Protein AF-A0A8S1D8R6-F1 (afdb_monomer)

Radius of gyration: 40.86 Å; Cα contacts (8 Å, |Δi|>4): 143; chains: 1; bounding box: 50×100×127 Å

Secondary structure (DSSP, 8-state):
------------------------------EEEEEE-TTS-EEEEEEETTEEEEEEE-TTS-EEEEEEEE-TTS-EEEEEEEEETTTEEEEEETT---PPP-----S-S-------PPPPHHHHHHHHHHHHHHHHHHHHHHT-

Foldseek 3Di:
DDDDDDDDDDDDDDPPPPPPPPPDPPPFDKDWDKDADPLGWIWIWIDTDFKIKIWTADSQRKIWIKMWGQDPVRDIKIKTWIAHPPPGIDMDIPDDPDDPDPPPPPPDPDDPDPPPDDDDPVVVVVVVVVVVVVVVVVVVVVVD

Nearest PDB structures (foldseek):
  8xkw-assembly1_F  TM=7.098E-01  e=5.423E+00  Saccharomyces cerevisiae
  7snt-assembly2_B  TM=3.630E-01  e=2.040E+00  Oplophorus gracilirostris
  3hg0-assembly1_A  TM=2.202E-01  e=5.725E+00  Lactococcus phage TP901-1
  2f0c-assembly1_C  TM=2.202E-01  e=7.512E+00  Lactococcus phage TP901-1

Sequence (144 aa):
MHRLLVVLSVAVAAAQAQYLLSAGIPAVSSSQYHAQDELGQFSYGYSGGPSAKHEVKTFDGVTRGGYSYVDANGLVQSVSYVADPINGFRVAATNLPVGPAPVAAPLLAAVPQHVYQADAPDVAIAKAAHFAAHAQAKARLLAA

Solvent-accessible surface area (backbone atoms only — not comparable to full-atom values): 9194 Å² total; per-residue (Å²): 136,82,92,79,90,79,90,82,88,79,89,81,77,87,78,78,75,77,79,76,76,74,75,79,69,80,78,83,70,63,52,72,53,76,50,72,53,98,87,70,30,35,42,38,34,38,41,40,86,66,36,36,38,39,38,38,32,45,88,86,62,33,36,40,35,36,40,37,35,54,47,98,86,69,46,77,44,44,37,40,38,41,36,34,89,87,80,42,76,47,76,52,51,78,80,60,86,79,67,80,73,82,70,78,70,69,81,71,75,74,74,80,70,85,74,79,73,74,72,55,72,70,55,50,53,52,50,52,52,51,53,52,51,52,50,52,52,53,51,52,63,74,74,108

Organism: NCBI:txid197152

Structure (mmCIF, N/CA/C/O backbone):
data_AF-A0A8S1D8R6-F1
#
_entry.id   AF-A0A8S1D8R6-F1
#
loop_
_atom_site.group_PDB
_atom_site.id
_atom_site.type_symbol
_atom_site.label_atom_id
_atom_site.label_alt_id
_atom_site.label_comp_id
_atom_site.label_asym_id
_atom_site.label_entity_id
_atom_site.label_seq_id
_atom_site.pdbx_PDB_ins_code
_atom_site.Cartn_x
_atom_site.Cartn_y
_atom_site.Cartn_z
_atom_site.occupancy
_atom_site.B_iso_or_equiv
_atom_site.auth_seq_id
_atom_site.auth_comp_id
_atom_site.auth_asym_id
_atom_site.auth_atom_id
_atom_site.pdbx_PDB_model_num
ATOM 1 N N . MET A 1 1 ? -7.781 58.910 67.999 1.00 45.47 1 MET A N 1
ATOM 2 C CA . MET A 1 1 ? -8.894 59.811 67.638 1.00 45.47 1 MET A CA 1
ATOM 3 C C . MET A 1 1 ? -9.707 59.127 66.532 1.00 45.47 1 MET A C 1
ATOM 5 O O . MET A 1 1 ? -9.184 59.036 65.436 1.00 45.47 1 MET A O 1
ATOM 9 N N . HIS A 1 2 ? -10.902 58.606 66.883 1.00 44.22 2 HIS A N 1
ATOM 10 C CA . HIS A 1 2 ? -12.063 58.187 66.040 1.00 44.22 2 HIS A CA 1
ATOM 11 C C . HIS A 1 2 ? -11.821 57.085 64.970 1.00 44.22 2 HIS A C 1
ATOM 13 O O . HIS A 1 2 ? -11.162 57.350 63.980 1.00 44.22 2 HIS A O 1
ATOM 19 N N . ARG A 1 3 ? -12.207 55.794 65.076 1.00 45.12 3 ARG A N 1
ATOM 20 C CA . ARG A 1 3 ? -13.518 55.116 65.304 1.00 45.12 3 ARG A CA 1
ATOM 21 C C . ARG A 1 3 ? -14.700 55.640 64.457 1.00 45.12 3 ARG A C 1
ATOM 23 O O . ARG A 1 3 ? -15.257 56.656 64.846 1.00 45.12 3 ARG A O 1
ATOM 30 N N . LEU A 1 4 ? -15.128 54.887 63.423 1.00 36.28 4 LEU A N 1
ATOM 31 C CA . LEU A 1 4 ? -16.534 54.642 62.980 1.00 36.28 4 LEU A CA 1
ATOM 32 C C . LEU A 1 4 ? -16.539 53.623 61.797 1.00 36.28 4 LEU A C 1
ATOM 34 O O . LEU A 1 4 ? -15.795 53.839 60.851 1.00 36.28 4 LEU A O 1
ATOM 38 N N . LEU A 1 5 ? -17.136 52.418 61.939 1.00 39.47 5 LEU A N 1
ATOM 39 C CA . LEU A 1 5 ? -18.426 51.940 61.347 1.00 39.47 5 LEU A CA 1
ATOM 40 C C . LEU A 1 5 ? -18.402 51.812 59.803 1.00 39.47 5 LEU A C 1
ATOM 42 O O . LEU A 1 5 ? -17.891 52.686 59.130 1.00 39.47 5 LEU A O 1
ATOM 46 N N . VAL A 1 6 ? -18.923 50.778 59.136 1.00 41.38 6 VAL A N 1
ATOM 47 C CA . VAL A 1 6 ? -20.221 50.097 59.268 1.00 41.38 6 VAL A CA 1
ATOM 48 C C . VAL A 1 6 ? -20.109 48.711 58.605 1.00 41.38 6 VAL A C 1
ATOM 50 O O . VAL A 1 6 ? -19.541 48.582 57.524 1.00 41.38 6 VAL A O 1
ATOM 53 N N . VAL A 1 7 ? -20.692 47.687 59.229 1.00 42.25 7 VAL A N 1
ATOM 54 C CA . VAL A 1 7 ? -20.963 46.372 58.626 1.00 42.25 7 VAL A CA 1
ATOM 55 C C . VAL A 1 7 ? -22.140 46.510 57.653 1.00 42.25 7 VAL A C 1
ATOM 57 O O . VAL A 1 7 ? -23.231 46.867 58.088 1.00 42.25 7 VAL A O 1
ATOM 60 N N . LEU A 1 8 ? -21.949 46.199 56.367 1.00 37.19 8 LEU A N 1
ATOM 61 C CA . LEU A 1 8 ? -23.044 45.983 55.416 1.00 37.19 8 LEU A CA 1
ATOM 62 C C . LEU A 1 8 ? -22.954 44.558 54.868 1.00 37.19 8 LEU A C 1
ATOM 64 O O . LEU A 1 8 ? -22.232 44.256 53.923 1.00 37.19 8 LEU A O 1
ATOM 68 N N . SER A 1 9 ? -23.686 43.671 55.522 1.00 49.12 9 SER A N 1
ATOM 69 C CA . SER A 1 9 ? -24.002 42.324 55.073 1.00 49.12 9 SER A CA 1
ATOM 70 C C . SER A 1 9 ? -25.149 42.368 54.064 1.00 49.12 9 SER A C 1
ATOM 72 O O . SER A 1 9 ? -26.248 42.741 54.461 1.00 49.12 9 SER A O 1
ATOM 74 N N . VAL A 1 10 ? -24.943 41.921 52.819 1.00 43.75 10 VAL A N 1
ATOM 75 C CA . VAL A 1 10 ? -26.019 41.367 51.975 1.00 43.75 10 VAL A CA 1
ATOM 76 C C . VAL A 1 10 ? -25.466 40.219 51.131 1.00 43.75 10 VAL A C 1
ATOM 78 O O . VAL A 1 10 ? -24.489 40.354 50.401 1.00 43.75 10 VAL A O 1
ATOM 81 N N . ALA A 1 11 ? -26.117 39.075 51.304 1.00 44.88 11 ALA A N 1
ATOM 82 C CA . ALA A 1 11 ? -25.913 37.801 50.645 1.00 44.88 11 ALA A CA 1
ATOM 83 C C . ALA A 1 11 ? -26.018 37.869 49.117 1.00 44.88 11 ALA A C 1
ATOM 85 O O . ALA A 1 11 ? -26.967 38.459 48.613 1.00 44.88 11 ALA A O 1
ATOM 86 N N . VAL A 1 12 ? -25.169 37.118 48.405 1.00 42.34 12 VAL A N 1
ATOM 87 C CA . VAL A 1 12 ? -25.569 36.476 47.144 1.00 42.34 12 VAL A CA 1
ATOM 88 C C . VAL A 1 12 ? -24.928 35.090 47.047 1.00 42.34 12 VAL A C 1
ATOM 90 O O . VAL A 1 12 ? -23.721 34.945 46.902 1.00 42.34 12 VAL A O 1
ATOM 93 N N . ALA A 1 13 ? -25.808 34.100 47.188 1.00 39.75 13 ALA A N 1
ATOM 94 C CA . ALA A 1 13 ? -25.838 32.790 46.549 1.00 39.75 13 ALA A CA 1
ATOM 95 C C . ALA A 1 13 ? -24.515 32.040 46.313 1.00 39.75 13 ALA A C 1
ATOM 97 O O . ALA A 1 13 ? -23.723 32.346 45.425 1.00 39.75 13 ALA A O 1
ATOM 98 N N . ALA A 1 14 ? -24.396 30.925 47.034 1.00 40.34 14 ALA A N 1
ATOM 99 C CA . ALA A 1 14 ? -23.575 29.786 46.669 1.00 40.34 14 ALA A CA 1
ATOM 100 C C . ALA A 1 14 ? -23.857 29.362 45.215 1.00 40.34 14 ALA A C 1
ATOM 102 O O . ALA A 1 14 ? -24.864 28.717 44.923 1.00 40.34 14 ALA A O 1
ATOM 103 N N . ALA A 1 15 ? -22.950 29.710 44.304 1.00 47.66 15 ALA A N 1
ATOM 104 C CA . ALA A 1 15 ? -22.875 29.085 42.997 1.00 47.66 15 ALA A CA 1
ATOM 105 C C . ALA A 1 15 ? -22.340 27.663 43.204 1.00 47.66 15 ALA A C 1
ATOM 107 O O . ALA A 1 15 ? -21.133 27.425 43.219 1.00 47.66 15 ALA A O 1
ATOM 108 N N . GLN A 1 16 ? -23.247 26.712 43.424 1.00 50.94 16 GLN A N 1
ATOM 109 C CA . GLN A 1 16 ? -22.926 25.304 43.247 1.00 50.94 16 GLN A CA 1
ATOM 110 C C . GLN A 1 16 ? -22.625 25.107 41.762 1.00 50.94 16 GLN A C 1
ATOM 112 O O . GLN A 1 16 ? -23.528 24.963 40.940 1.00 50.94 16 GLN A O 1
ATOM 117 N N . ALA A 1 17 ? -21.341 25.183 41.417 1.00 52.81 17 ALA A N 1
ATOM 118 C CA . ALA A 1 17 ? -20.851 24.816 40.105 1.00 52.81 17 ALA A CA 1
ATOM 119 C C . ALA A 1 17 ? -21.237 23.354 39.868 1.00 52.81 17 ALA A C 1
ATOM 121 O O . ALA A 1 17 ? -20.754 22.443 40.543 1.00 52.81 17 ALA A O 1
ATOM 122 N N . GLN A 1 18 ? -22.167 23.140 38.944 1.00 52.62 18 GLN A N 1
ATOM 123 C CA . GLN A 1 18 ? -22.502 21.812 38.471 1.00 52.62 18 GLN A CA 1
ATOM 124 C C . GLN A 1 18 ? -21.258 21.262 37.773 1.00 52.62 18 GLN A C 1
ATOM 126 O O . GLN A 1 18 ? -20.869 21.740 36.708 1.00 52.62 18 GLN A O 1
ATOM 131 N N . TYR A 1 19 ? -20.619 20.267 38.384 1.00 41.47 19 TYR A N 1
ATOM 132 C CA . TYR A 1 19 ? -19.657 19.430 37.688 1.00 41.47 19 TYR A CA 1
ATOM 133 C C . TYR A 1 19 ? -20.430 18.642 36.634 1.00 41.47 19 TYR A C 1
ATOM 135 O O . TYR A 1 19 ? -21.016 17.599 36.922 1.00 41.47 19 TYR A O 1
ATOM 143 N N . LEU A 1 20 ? -20.454 19.149 35.404 1.00 45.81 20 LEU A N 1
ATOM 144 C CA . LEU A 1 20 ? -20.722 18.295 34.262 1.00 45.81 20 LEU A CA 1
ATOM 145 C C . LEU A 1 20 ? -19.521 17.359 34.151 1.00 45.81 20 LEU A C 1
ATOM 147 O O . LEU A 1 20 ? -18.451 17.741 33.678 1.00 45.81 20 LEU A O 1
ATOM 151 N N . LEU A 1 21 ? -19.690 16.131 34.639 1.00 49.28 21 LEU A N 1
ATOM 152 C CA . LEU A 1 21 ? -18.856 15.016 34.227 1.00 49.28 21 LEU A CA 1
ATOM 153 C C . LEU A 1 21 ? -19.065 14.880 32.720 1.00 49.28 21 LEU A C 1
ATOM 155 O O . LEU A 1 21 ? -20.043 14.291 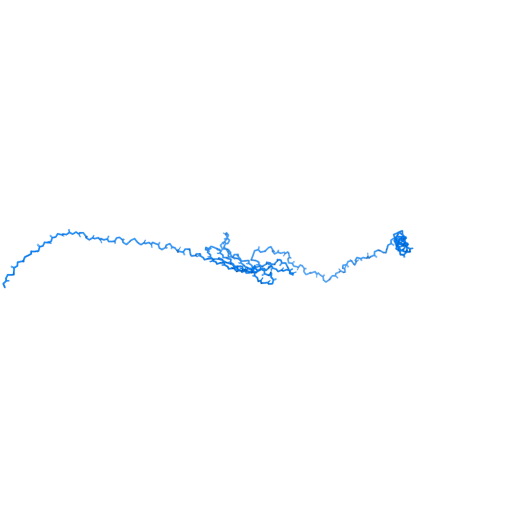32.266 1.00 49.28 21 LEU A O 1
ATOM 159 N N . SER A 1 22 ? -18.166 15.483 31.943 1.00 51.38 22 SER A N 1
ATOM 160 C CA . SER A 1 22 ? -17.989 15.105 30.551 1.00 51.38 22 SER A CA 1
ATOM 161 C C . SER A 1 22 ? -17.566 13.643 30.584 1.00 51.38 22 SER A C 1
ATOM 163 O O . SER A 1 22 ? -16.419 13.327 30.908 1.00 51.38 22 SER A O 1
ATOM 165 N N . ALA A 1 23 ? -18.528 12.740 30.384 1.00 57.75 23 ALA A N 1
ATOM 166 C CA . ALA A 1 23 ? -18.248 11.334 30.171 1.00 57.75 23 ALA A CA 1
ATOM 167 C C . ALA A 1 23 ? -17.252 11.282 29.014 1.00 57.75 23 ALA A C 1
ATOM 169 O O . ALA A 1 23 ? -17.568 11.736 27.915 1.00 57.75 23 ALA A O 1
ATOM 170 N N . GLY A 1 24 ? -16.028 10.839 29.308 1.00 54.75 24 GLY A N 1
ATOM 171 C CA . GLY A 1 24 ? -14.932 10.815 28.355 1.00 54.75 24 GLY A CA 1
ATOM 172 C C . GLY A 1 24 ? -15.357 10.053 27.111 1.00 54.75 24 GLY A C 1
ATOM 173 O O . GLY A 1 24 ? -15.369 8.825 27.103 1.00 54.75 24 GLY A O 1
ATOM 174 N N . ILE A 1 25 ? -15.722 10.790 26.065 1.00 58.88 25 ILE A N 1
ATOM 175 C CA . ILE A 1 25 ? -15.821 10.233 24.726 1.00 58.88 25 ILE A CA 1
ATOM 176 C C . ILE A 1 25 ? -14.397 9.761 24.424 1.00 58.88 25 ILE A C 1
ATOM 178 O O . ILE A 1 25 ? -13.479 10.582 24.537 1.00 58.88 25 ILE A O 1
ATOM 182 N N . PRO A 1 26 ? -14.160 8.472 24.119 1.00 59.00 26 PRO A N 1
ATOM 183 C CA . PRO A 1 26 ? -12.832 8.045 23.717 1.00 59.00 26 PRO A CA 1
ATOM 184 C C . PRO A 1 26 ? -12.447 8.901 22.515 1.00 59.00 26 PRO A C 1
ATOM 186 O O . PRO A 1 26 ? -13.118 8.869 21.482 1.00 59.00 26 PRO A O 1
ATOM 189 N N . ALA A 1 27 ? -11.420 9.733 22.679 1.00 65.50 27 ALA A N 1
ATOM 190 C CA . ALA A 1 27 ? -10.919 10.544 21.589 1.00 65.50 27 ALA A CA 1
ATOM 191 C C . ALA A 1 27 ? -10.409 9.575 20.520 1.00 65.50 27 ALA A C 1
ATOM 193 O O . ALA A 1 27 ? -9.385 8.914 20.702 1.00 65.50 27 ALA A O 1
ATOM 194 N N . VAL A 1 28 ? -11.166 9.435 19.432 1.00 70.56 28 VAL A N 1
ATOM 195 C CA . VAL A 1 28 ? -10.720 8.695 18.256 1.00 70.56 28 VAL A CA 1
ATOM 196 C C . VAL A 1 28 ? -9.622 9.540 17.624 1.00 70.56 28 VAL A C 1
ATOM 198 O O . VAL A 1 28 ? -9.888 10.464 16.862 1.00 70.56 28 VAL A O 1
ATOM 201 N N . SER A 1 29 ? -8.380 9.264 18.011 1.00 83.75 29 SER A N 1
ATOM 202 C CA . SER A 1 29 ? -7.212 9.913 17.431 1.00 83.75 29 SER A CA 1
ATOM 203 C C . SER A 1 29 ? -6.887 9.257 16.097 1.00 83.75 29 SER A C 1
ATOM 205 O O . SER A 1 29 ? -6.612 8.060 16.030 1.00 83.75 29 SER A O 1
ATOM 207 N N . SER A 1 30 ? -6.906 10.059 15.039 1.00 92.31 30 SER A N 1
ATOM 208 C CA . SER A 1 30 ? -6.375 9.698 13.729 1.00 92.31 30 SER A CA 1
ATOM 209 C C . SER A 1 30 ? -5.159 10.557 13.405 1.00 92.31 30 SER A C 1
ATOM 211 O O . SER A 1 30 ? -5.138 11.747 13.720 1.00 92.31 30 SER A O 1
ATOM 213 N N . SER A 1 31 ? -4.171 9.983 12.733 1.00 95.12 31 SER A N 1
ATOM 214 C CA . SER A 1 31 ? -2.999 10.683 12.218 1.00 95.12 31 SER A CA 1
ATOM 215 C C . SER A 1 31 ? -2.787 10.358 10.745 1.00 95.12 31 SER A C 1
ATOM 217 O O . SER A 1 31 ? -3.142 9.282 10.266 1.00 95.12 31 SER A O 1
ATOM 219 N N . GLN A 1 32 ? -2.199 11.303 10.020 1.00 97.12 32 GLN A N 1
ATOM 220 C CA . GLN A 1 32 ? -1.769 11.115 8.642 1.00 97.12 32 GLN A CA 1
ATOM 221 C C . GLN A 1 32 ? -0.467 11.869 8.398 1.00 97.12 32 GLN A C 1
ATOM 223 O O . GLN A 1 32 ? -0.198 12.881 9.046 1.00 97.12 32 GLN A O 1
ATOM 228 N N . TYR A 1 33 ? 0.325 11.389 7.449 1.00 98.12 33 TYR A N 1
ATOM 229 C CA . TYR A 1 33 ? 1.534 12.051 6.984 1.00 98.12 33 TYR A CA 1
ATOM 230 C C . TYR A 1 33 ? 1.700 11.857 5.480 1.00 98.12 33 TYR A C 1
ATOM 232 O O . TYR A 1 33 ? 1.269 10.854 4.910 1.00 98.12 33 TYR A O 1
ATOM 240 N N . HIS A 1 34 ? 2.341 12.830 4.844 1.00 98.00 34 HIS A N 1
ATOM 241 C CA . HIS A 1 34 ? 2.725 12.777 3.443 1.00 98.00 34 HIS A CA 1
ATOM 242 C C . HIS A 1 34 ? 3.998 13.598 3.243 1.00 98.00 34 HIS A C 1
ATOM 244 O O . HIS A 1 34 ? 4.089 14.720 3.739 1.00 98.00 34 HIS A O 1
ATOM 250 N N . ALA A 1 35 ? 4.957 13.043 2.516 1.00 97.69 35 ALA A N 1
ATOM 251 C CA . ALA A 1 35 ? 6.170 13.714 2.078 1.00 97.69 35 ALA A CA 1
ATOM 252 C C . ALA A 1 35 ? 6.514 13.237 0.666 1.00 97.69 35 ALA A C 1
ATOM 254 O O . ALA A 1 35 ? 6.408 12.044 0.383 1.00 97.69 35 ALA A O 1
ATOM 255 N N . GLN A 1 36 ? 6.928 14.155 -0.202 1.00 97.75 36 GLN A N 1
ATOM 256 C CA . GLN A 1 36 ? 7.306 13.877 -1.584 1.00 97.75 36 GLN A CA 1
ATOM 257 C C . GLN A 1 36 ? 8.455 14.803 -1.994 1.00 97.75 36 GLN A C 1
ATOM 259 O O . GLN A 1 36 ? 8.488 15.952 -1.554 1.00 97.75 36 GLN A O 1
ATOM 264 N N . ASP A 1 37 ? 9.367 14.305 -2.829 1.00 96.88 37 ASP A N 1
ATOM 265 C CA . ASP A 1 37 ? 10.420 15.104 -3.463 1.00 96.88 37 ASP A CA 1
ATOM 266 C C . ASP A 1 37 ? 10.147 15.379 -4.954 1.00 96.88 37 ASP A C 1
ATOM 268 O O . ASP A 1 37 ? 9.240 14.813 -5.575 1.00 96.88 37 ASP A O 1
ATOM 272 N N . GLU A 1 38 ? 10.948 16.264 -5.550 1.00 96.88 38 GLU A N 1
ATOM 273 C CA . GLU A 1 38 ? 10.849 16.668 -6.957 1.00 96.88 38 GLU A CA 1
ATOM 274 C C . GLU A 1 38 ? 11.161 15.526 -7.936 1.00 96.88 38 GLU A C 1
ATOM 276 O O . GLU A 1 38 ? 10.763 15.573 -9.100 1.00 96.88 38 GLU A O 1
ATOM 281 N N . LEU A 1 39 ? 11.862 14.491 -7.469 1.00 94.69 39 LEU A N 1
ATOM 282 C CA . LEU A 1 39 ? 12.234 13.310 -8.245 1.00 94.69 39 LEU A CA 1
ATOM 283 C C . LEU A 1 39 ? 11.152 12.213 -8.192 1.00 94.69 39 LEU A C 1
ATOM 285 O O . LEU A 1 39 ? 11.299 11.158 -8.814 1.00 94.69 39 LEU A O 1
ATOM 289 N N . GLY A 1 40 ? 10.050 12.447 -7.474 1.00 93.44 40 GLY A N 1
ATOM 290 C CA . GLY A 1 40 ? 8.892 11.562 -7.415 1.00 93.44 40 GLY A CA 1
ATOM 291 C C . GLY A 1 40 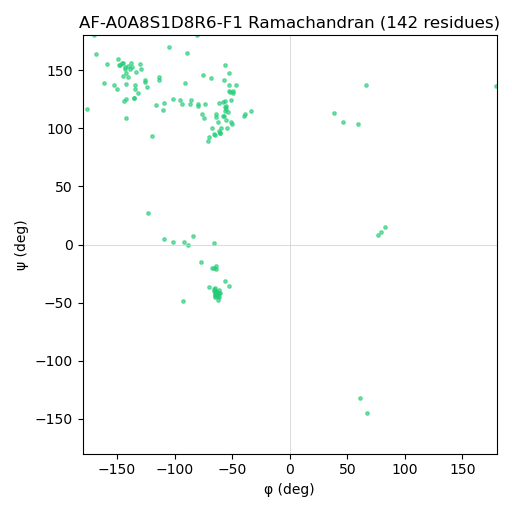? 9.014 10.395 -6.433 1.00 93.44 40 GLY A C 1
ATOM 292 O O . GLY A 1 40 ? 8.212 9.458 -6.533 1.00 93.44 40 GLY A O 1
ATOM 293 N N . GLN A 1 41 ? 9.977 10.420 -5.503 1.00 97.94 41 GLN A N 1
ATOM 294 C CA . GLN A 1 41 ? 9.917 9.578 -4.307 1.00 97.94 4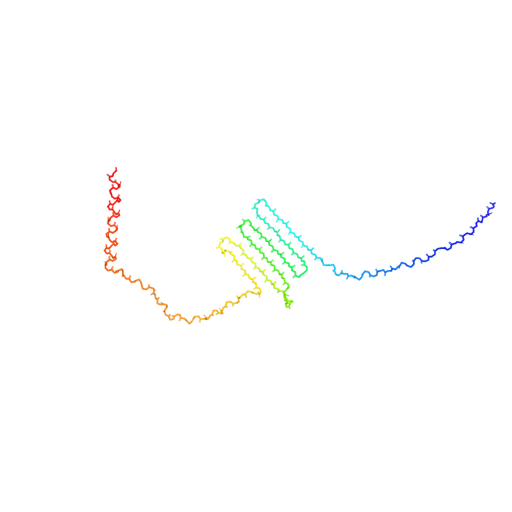1 GLN A CA 1
ATOM 295 C C . GLN A 1 41 ? 8.900 10.159 -3.329 1.00 97.94 41 GLN A C 1
ATOM 297 O O . GLN A 1 41 ? 8.730 11.373 -3.229 1.00 97.94 41 GLN A O 1
ATOM 302 N N . PHE A 1 42 ? 8.214 9.290 -2.593 1.00 97.94 42 PHE A N 1
ATOM 303 C CA . PHE A 1 42 ? 7.250 9.733 -1.594 1.00 97.94 42 PHE A CA 1
ATOM 304 C C . PHE A 1 42 ? 7.154 8.760 -0.427 1.00 97.94 42 PHE A C 1
ATOM 306 O O . PHE A 1 42 ? 7.479 7.580 -0.546 1.00 97.94 42 PHE A O 1
ATOM 313 N N . SER A 1 43 ? 6.654 9.265 0.692 1.00 97.81 43 SER A N 1
ATOM 314 C CA . SER A 1 43 ? 6.252 8.503 1.865 1.00 97.81 43 SER A CA 1
ATOM 315 C C . SER A 1 43 ? 4.904 9.026 2.339 1.00 97.81 43 SER A C 1
ATOM 317 O O . SER A 1 43 ? 4.721 10.227 2.537 1.00 97.81 43 SER A O 1
ATOM 319 N N . TYR A 1 44 ? 3.936 8.134 2.485 1.00 98.12 44 TYR A N 1
ATOM 320 C CA . TYR A 1 44 ? 2.571 8.462 2.864 1.00 98.12 44 TYR A CA 1
ATOM 321 C C . TYR A 1 44 ? 2.034 7.423 3.835 1.00 98.12 44 TYR A C 1
ATOM 323 O O . TYR A 1 44 ? 2.280 6.228 3.684 1.00 98.12 44 TYR A O 1
ATOM 331 N N . GLY A 1 45 ? 1.227 7.853 4.794 1.00 98.06 45 GLY A N 1
ATOM 332 C CA . GLY A 1 45 ? 0.502 6.925 5.638 1.00 98.06 45 GLY A CA 1
ATOM 333 C C . GLY A 1 45 ? -0.564 7.596 6.473 1.00 98.06 45 GLY A C 1
ATOM 334 O O . GLY A 1 45 ? -0.586 8.814 6.644 1.00 98.06 45 GLY A O 1
ATOM 335 N N . TYR A 1 46 ? -1.455 6.772 7.002 1.00 97.62 46 TYR A N 1
ATOM 336 C CA . TYR A 1 46 ? -2.457 7.177 7.968 1.00 97.62 46 TYR A CA 1
ATOM 337 C C . TYR A 1 46 ? -2.702 6.061 8.981 1.00 97.62 46 TYR A C 1
ATOM 339 O O . TYR A 1 46 ? -2.481 4.880 8.711 1.00 97.62 46 TYR A O 1
ATOM 347 N N . SER A 1 47 ? -3.195 6.444 10.149 1.00 95.38 47 SER A N 1
ATOM 348 C CA . SER A 1 47 ? -3.667 5.541 11.190 1.00 95.38 47 SER A CA 1
ATOM 349 C C . SER A 1 47 ? -4.893 6.165 11.834 1.00 95.38 47 SER A C 1
ATOM 351 O O . SER A 1 47 ? -4.838 7.317 12.255 1.00 95.38 47 SER A O 1
ATOM 353 N N . GLY A 1 48 ? -6.016 5.454 11.885 1.00 89.06 48 GLY A N 1
ATOM 354 C CA . GLY A 1 48 ? -7.222 5.986 12.508 1.00 89.06 48 GLY A CA 1
ATOM 355 C C . GLY A 1 48 ? -8.405 5.030 12.437 1.00 89.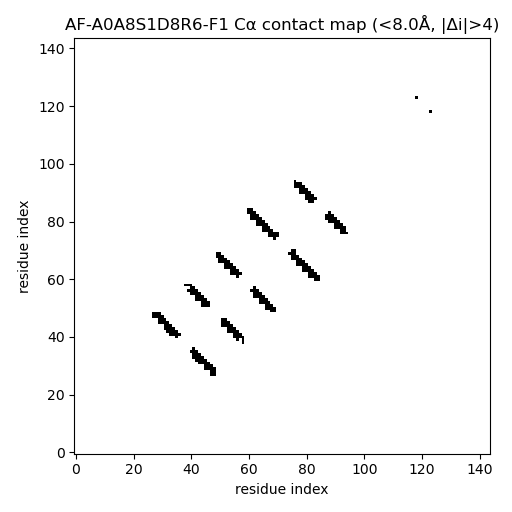06 48 GLY A C 1
ATOM 356 O O . GLY A 1 48 ? -8.690 4.432 11.398 1.00 89.06 48 GLY A O 1
ATOM 357 N N . GLY A 1 49 ? -9.125 4.908 13.554 1.00 87.38 49 GLY A N 1
ATOM 358 C CA . GLY A 1 49 ? -10.301 4.043 13.645 1.00 87.38 49 GLY A CA 1
ATOM 359 C C . GLY A 1 49 ? -9.960 2.564 13.382 1.00 87.38 49 GLY A C 1
ATOM 360 O O . GLY A 1 49 ? -9.002 2.063 13.968 1.00 87.38 49 GLY A O 1
ATOM 361 N N . PRO A 1 50 ? -10.719 1.847 12.529 1.00 92.19 50 PRO A N 1
ATOM 362 C CA . PRO A 1 50 ? -10.524 0.419 12.268 1.00 92.19 50 PRO A CA 1
ATOM 363 C C . PRO A 1 50 ? -9.456 0.120 11.205 1.00 92.19 50 PRO A C 1
ATOM 365 O O . PRO A 1 50 ? -9.362 -1.028 10.779 1.00 92.19 50 PRO A O 1
ATOM 368 N N . SER A 1 51 ? -8.700 1.117 10.720 1.00 95.75 51 SER A N 1
ATOM 369 C CA . SER A 1 51 ? -7.764 0.924 9.605 1.00 95.75 51 SER A CA 1
ATOM 370 C C . SER A 1 51 ? -6.490 1.764 9.696 1.00 95.75 51 SER A C 1
ATOM 372 O O . SER A 1 51 ? -6.455 2.828 10.316 1.00 95.75 51 SER A O 1
ATOM 374 N N . ALA A 1 52 ? -5.443 1.291 9.028 1.00 96.88 52 ALA A N 1
ATOM 375 C CA . ALA A 1 52 ? -4.187 2.010 8.864 1.00 96.88 52 ALA A CA 1
ATOM 376 C C . ALA A 1 52 ? -3.546 1.673 7.513 1.00 96.88 52 ALA A C 1
ATOM 378 O O . ALA A 1 52 ? -3.756 0.590 6.964 1.00 96.88 52 ALA A O 1
ATOM 379 N N . LYS A 1 53 ? -2.732 2.590 6.987 1.00 97.88 53 LYS A N 1
ATOM 380 C CA . LYS A 1 53 ? -1.936 2.396 5.769 1.00 97.88 53 LYS A CA 1
ATOM 381 C C . LYS A 1 53 ? -0.573 3.061 5.914 1.00 97.88 53 LYS A C 1
ATOM 383 O O . LYS A 1 53 ? -0.462 4.137 6.495 1.00 97.88 53 LYS A O 1
ATOM 388 N N . HIS A 1 54 ? 0.440 2.472 5.290 1.00 98.00 54 HIS A N 1
ATOM 389 C CA . HIS A 1 54 ? 1.662 3.178 4.922 1.00 98.00 54 HIS A CA 1
ATOM 390 C C . HIS A 1 54 ? 2.136 2.758 3.523 1.00 98.00 54 HIS A C 1
ATOM 392 O O . HIS A 1 54 ? 1.887 1.631 3.091 1.00 98.00 54 HIS A O 1
ATOM 398 N N . GLU A 1 55 ? 2.809 3.659 2.817 1.00 98.19 55 GLU A N 1
ATOM 399 C CA . GLU A 1 55 ? 3.364 3.435 1.486 1.00 98.19 55 GLU A CA 1
ATOM 400 C C . GLU A 1 55 ? 4.580 4.335 1.251 1.00 98.19 55 GLU A C 1
ATOM 402 O O . GLU A 1 55 ? 4.565 5.516 1.593 1.00 98.19 55 GLU A O 1
ATOM 407 N N . VAL A 1 56 ? 5.627 3.774 0.652 1.00 98.19 56 VAL A N 1
ATOM 408 C CA . VAL A 1 56 ? 6.866 4.469 0.306 1.00 98.19 56 VAL A CA 1
ATOM 409 C C . VAL A 1 56 ? 7.270 4.099 -1.114 1.00 98.19 56 VAL A C 1
ATOM 411 O O . VAL A 1 56 ? 7.301 2.919 -1.466 1.00 98.19 56 VAL A O 1
ATOM 414 N N . LYS A 1 57 ? 7.639 5.097 -1.913 1.00 97.69 57 LYS A N 1
ATOM 415 C CA . LYS A 1 57 ? 8.264 4.914 -3.223 1.00 97.69 57 LYS A CA 1
ATOM 416 C C . LYS A 1 57 ? 9.724 5.338 -3.166 1.00 97.69 57 LYS A C 1
ATOM 418 O O . LYS A 1 57 ? 10.013 6.486 -2.839 1.00 97.69 57 LYS A O 1
ATOM 423 N N . THR A 1 58 ? 10.630 4.416 -3.486 1.00 95.88 58 THR A N 1
ATOM 424 C CA . THR A 1 58 ? 12.074 4.687 -3.538 1.00 95.88 58 THR A CA 1
ATOM 425 C C . THR A 1 58 ? 12.506 5.172 -4.919 1.00 95.88 58 THR A C 1
ATOM 427 O O . THR A 1 58 ? 11.778 5.030 -5.905 1.00 95.88 58 THR A O 1
ATOM 430 N N . PHE A 1 59 ? 13.715 5.734 -4.993 1.00 94.44 59 PHE A N 1
ATOM 431 C CA . PHE A 1 59 ? 14.325 6.212 -6.237 1.00 94.44 59 PHE A CA 1
ATOM 432 C C . PHE A 1 59 ? 14.417 5.120 -7.317 1.00 94.44 59 PHE A C 1
ATOM 434 O O . PHE A 1 59 ? 14.242 5.405 -8.497 1.00 94.44 59 PHE A O 1
ATOM 441 N N . ASP A 1 60 ? 14.581 3.856 -6.915 1.00 92.44 60 ASP A N 1
ATOM 442 C CA . ASP A 1 60 ? 14.634 2.691 -7.816 1.00 92.44 60 ASP A CA 1
ATOM 443 C C . ASP A 1 60 ? 13.307 2.415 -8.556 1.00 92.44 60 ASP A C 1
ATOM 445 O O . ASP A 1 60 ? 13.176 1.423 -9.272 1.00 92.44 60 ASP A O 1
ATOM 449 N N . GLY A 1 61 ? 12.281 3.243 -8.337 1.00 93.12 61 GLY A N 1
ATOM 450 C CA . GLY A 1 61 ? 10.940 3.057 -8.884 1.00 93.12 61 GLY A CA 1
ATOM 451 C C . GLY A 1 61 ? 10.131 1.983 -8.159 1.00 93.12 61 GLY A C 1
ATOM 452 O O . GLY A 1 61 ? 9.045 1.634 -8.618 1.00 93.12 61 GLY A O 1
ATOM 453 N N . VAL A 1 62 ? 10.636 1.468 -7.032 1.00 97.12 62 VAL A N 1
ATOM 454 C CA . VAL A 1 62 ? 9.964 0.448 -6.225 1.00 97.12 62 VAL A CA 1
ATOM 455 C C . VAL A 1 62 ? 9.018 1.110 -5.229 1.00 97.12 62 VAL A C 1
ATOM 457 O O . VAL A 1 62 ? 9.456 1.864 -4.358 1.00 97.12 62 VAL A O 1
ATOM 460 N N . THR A 1 63 ? 7.732 0.775 -5.306 1.00 97.81 63 THR A N 1
ATOM 461 C CA . THR A 1 63 ? 6.721 1.185 -4.324 1.00 97.81 63 THR A CA 1
ATOM 462 C C . THR A 1 63 ? 6.420 0.028 -3.384 1.00 97.81 63 THR A C 1
ATOM 464 O O . THR A 1 63 ? 6.067 -1.066 -3.818 1.00 97.81 63 THR A O 1
ATOM 467 N N . ARG A 1 64 ? 6.549 0.257 -2.080 1.00 97.81 64 ARG A N 1
ATOM 468 C CA . ARG A 1 64 ? 6.299 -0.736 -1.032 1.00 97.81 64 ARG A CA 1
ATOM 469 C C . ARG A 1 64 ? 5.300 -0.157 -0.061 1.00 97.81 64 ARG A C 1
ATOM 471 O O . ARG A 1 64 ? 5.407 1.006 0.311 1.00 97.81 64 ARG A O 1
ATOM 478 N N . GLY A 1 65 ? 4.368 -0.966 0.395 1.00 97.62 65 GLY A N 1
ATOM 479 C CA . GLY A 1 65 ? 3.428 -0.502 1.392 1.00 97.62 65 GLY A CA 1
ATOM 480 C C . GLY A 1 65 ? 2.606 -1.625 1.969 1.00 97.62 65 GLY A C 1
ATOM 481 O O . GLY A 1 65 ? 2.742 -2.796 1.616 1.00 97.62 65 GLY A O 1
ATOM 482 N N . GLY A 1 66 ? 1.737 -1.242 2.884 1.00 97.75 66 GLY A N 1
ATOM 483 C CA . GLY A 1 66 ? 0.781 -2.147 3.475 1.00 97.75 66 GLY A CA 1
ATOM 484 C C . GLY A 1 66 ? -0.382 -1.388 4.071 1.00 97.75 66 GLY A C 1
ATOM 485 O O . GLY A 1 66 ? -0.266 -0.211 4.418 1.00 97.75 66 GLY A O 1
ATOM 486 N N . TYR A 1 67 ? -1.511 -2.068 4.163 1.00 97.31 67 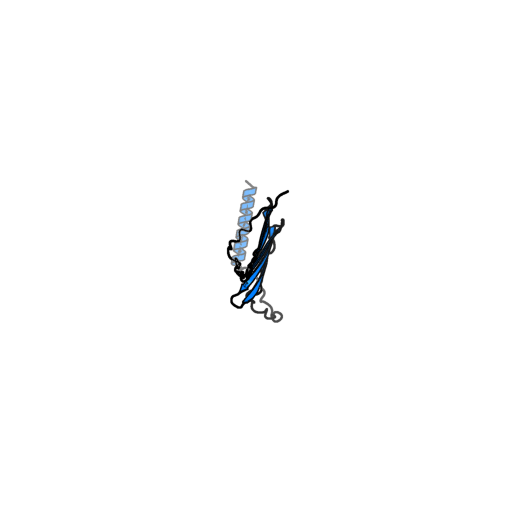TYR A N 1
ATOM 487 C CA . TYR A 1 67 ? -2.682 -1.566 4.857 1.00 97.31 67 TYR A CA 1
ATOM 488 C C . TYR A 1 67 ? -3.304 -2.677 5.687 1.00 97.31 67 TYR A C 1
ATOM 490 O O . TYR A 1 67 ? -3.165 -3.863 5.378 1.00 97.31 67 TYR A O 1
ATOM 498 N N . SER A 1 68 ? -3.982 -2.277 6.752 1.00 97.06 68 SER A N 1
ATOM 499 C CA . SER A 1 68 ? -4.753 -3.169 7.599 1.00 97.06 68 SER A CA 1
ATOM 500 C C . SER A 1 68 ? -6.121 -2.575 7.885 1.00 97.06 68 SER A C 1
ATOM 502 O O . SER A 1 68 ? -6.289 -1.354 7.936 1.00 97.06 68 SER A O 1
ATOM 504 N N . TYR A 1 69 ? -7.108 -3.450 8.041 1.00 95.94 69 TYR A N 1
ATOM 505 C CA . TYR A 1 69 ? -8.464 -3.075 8.411 1.00 95.94 69 TYR A CA 1
ATOM 506 C C . TYR A 1 69 ? -9.132 -4.175 9.234 1.00 95.94 69 TYR A C 1
ATOM 508 O O . TYR A 1 69 ? -8.781 -5.346 9.116 1.00 95.94 69 TYR A O 1
ATOM 516 N N . VAL A 1 70 ? -10.103 -3.804 10.062 1.00 95.44 70 VAL A N 1
ATOM 517 C CA . VAL A 1 70 ? -10.989 -4.757 10.741 1.00 95.44 70 VAL A CA 1
ATOM 518 C C . VAL A 1 70 ? -12.152 -5.099 9.806 1.00 95.44 70 VAL A C 1
ATOM 520 O O . VAL A 1 70 ? -12.835 -4.199 9.318 1.00 95.44 70 VAL A O 1
ATOM 523 N N . ASP A 1 71 ? -12.359 -6.383 9.517 1.00 93.44 71 ASP A N 1
ATOM 524 C CA . ASP A 1 71 ? -13.460 -6.854 8.672 1.00 93.44 71 ASP A CA 1
ATOM 525 C C . ASP A 1 71 ? -14.803 -6.956 9.424 1.00 93.44 71 ASP A C 1
ATOM 527 O O . ASP A 1 71 ? -14.905 -6.675 10.619 1.00 93.44 71 ASP A O 1
ATOM 531 N N . ALA A 1 72 ? -15.860 -7.377 8.721 1.00 93.75 72 ALA A N 1
ATOM 532 C CA . ALA A 1 72 ? -17.199 -7.534 9.298 1.00 93.75 72 ALA A CA 1
ATOM 533 C C . ALA A 1 72 ? -17.286 -8.609 10.402 1.00 93.75 72 ALA A C 1
ATOM 535 O O . ALA A 1 72 ? -18.223 -8.590 11.196 1.00 93.75 72 ALA A O 1
ATOM 536 N N . ASN A 1 73 ? -16.318 -9.527 10.467 1.00 93.69 73 ASN A N 1
ATOM 537 C CA . ASN A 1 73 ? -16.215 -10.555 11.502 1.00 93.69 73 ASN A CA 1
ATOM 538 C C . ASN A 1 73 ? -15.352 -10.094 12.691 1.00 93.69 73 ASN A C 1
ATOM 540 O O . ASN A 1 73 ? -15.126 -10.870 13.618 1.00 93.69 73 ASN A O 1
ATOM 544 N N . GLY A 1 74 ? -14.852 -8.854 12.673 1.00 93.94 74 GLY A N 1
ATOM 545 C CA . GLY A 1 74 ? -13.971 -8.314 13.706 1.00 93.94 74 GLY A CA 1
ATOM 546 C C . GLY A 1 74 ? -12.513 -8.767 13.586 1.00 93.94 74 GLY A C 1
ATOM 547 O O . GLY A 1 74 ? -11.734 -8.536 14.510 1.00 93.94 74 GLY A O 1
ATOM 548 N N . LEU A 1 75 ? -12.121 -9.403 12.477 1.00 94.81 75 LEU A N 1
ATOM 549 C CA . LEU A 1 75 ? -10.753 -9.871 12.263 1.00 94.81 75 LEU A CA 1
ATOM 550 C C . LEU A 1 75 ? -9.919 -8.805 11.553 1.00 94.81 75 LEU A C 1
ATOM 552 O O . LEU A 1 75 ? -10.378 -8.153 10.615 1.00 94.81 75 LEU A O 1
ATOM 556 N N . VAL A 1 76 ? -8.666 -8.645 11.986 1.00 95.44 76 VAL A N 1
ATOM 557 C CA . VAL A 1 76 ? -7.714 -7.752 11.318 1.00 95.44 76 VAL A CA 1
ATOM 558 C C . VAL A 1 76 ? -7.217 -8.421 10.044 1.00 95.44 76 VAL A C 1
ATOM 560 O O . VAL A 1 76 ? -6.472 -9.399 10.087 1.00 95.44 76 VAL A O 1
ATOM 563 N N . GLN A 1 77 ? -7.602 -7.849 8.912 1.00 97.12 77 GLN A N 1
ATOM 564 C CA . GLN A 1 77 ? -7.097 -8.208 7.602 1.00 97.12 77 GLN A CA 1
ATOM 565 C C . GLN A 1 77 ? -5.924 -7.295 7.264 1.00 97.12 77 GLN A C 1
ATOM 567 O O . GLN A 1 77 ? -6.057 -6.073 7.226 1.00 97.12 77 GLN A O 1
ATOM 572 N N . SER A 1 78 ? -4.767 -7.900 7.027 1.00 96.69 78 SER A N 1
ATOM 573 C CA . SER A 1 78 ? -3.527 -7.211 6.671 1.00 96.69 78 SER A CA 1
ATOM 574 C C . SER A 1 78 ? -3.111 -7.546 5.247 1.00 96.69 78 SER A C 1
ATOM 576 O O . SER A 1 78 ? -3.221 -8.700 4.817 1.00 96.69 78 SER A O 1
ATOM 578 N N . VAL A 1 79 ? -2.591 -6.535 4.552 1.00 97.50 79 VAL A N 1
ATOM 579 C CA . VAL A 1 79 ? -2.064 -6.607 3.189 1.00 97.50 79 VAL A CA 1
ATOM 580 C C . VAL A 1 79 ? -0.701 -5.930 3.154 1.00 97.50 79 VAL A C 1
ATOM 582 O O . VAL A 1 79 ? -0.546 -4.808 3.626 1.00 97.50 79 VAL A O 1
ATOM 585 N N . SER A 1 80 ? 0.293 -6.597 2.582 1.00 96.94 80 SER A N 1
ATOM 586 C CA . SER A 1 80 ? 1.614 -6.047 2.274 1.00 96.94 80 SER A CA 1
ATOM 587 C C . SER A 1 80 ? 1.891 -6.243 0.794 1.00 96.94 80 SER A C 1
ATOM 589 O O . SER A 1 80 ? 1.625 -7.313 0.251 1.00 96.94 80 SER A O 1
ATOM 591 N N . TYR A 1 81 ? 2.407 -5.221 0.126 1.00 97.19 81 TYR A N 1
ATOM 592 C CA . TYR A 1 81 ? 2.639 -5.254 -1.310 1.00 97.19 81 TYR A CA 1
ATOM 593 C C . TYR A 1 81 ? 3.952 -4.585 -1.693 1.00 97.19 81 TYR A C 1
ATOM 595 O O . TYR A 1 81 ? 4.462 -3.691 -1.013 1.00 97.19 81 TYR A O 1
ATOM 603 N N . VAL A 1 82 ? 4.482 -5.042 -2.822 1.00 97.50 82 VAL A N 1
ATOM 604 C CA . VAL A 1 82 ? 5.662 -4.493 -3.481 1.00 97.50 82 VAL A CA 1
ATOM 605 C C . VAL A 1 82 ? 5.352 -4.393 -4.968 1.00 97.50 82 VAL A C 1
ATOM 607 O O . VAL A 1 82 ? 4.962 -5.378 -5.591 1.00 97.50 82 VAL A O 1
ATOM 610 N N . ALA A 1 83 ? 5.522 -3.203 -5.526 1.00 97.00 83 ALA A N 1
ATOM 611 C CA . ALA A 1 83 ? 5.514 -2.945 -6.953 1.00 97.00 83 ALA A CA 1
ATOM 612 C C . ALA A 1 83 ? 6.940 -2.589 -7.368 1.00 97.00 83 ALA A C 1
ATOM 614 O O . ALA A 1 83 ? 7.466 -1.574 -6.914 1.00 97.00 83 ALA A O 1
ATOM 615 N N . ASP A 1 84 ? 7.569 -3.409 -8.204 1.00 95.69 84 ASP A N 1
ATOM 616 C CA . ASP A 1 84 ? 8.888 -3.115 -8.762 1.00 95.69 84 ASP A CA 1
ATOM 617 C C . ASP A 1 84 ? 8.923 -3.288 -10.287 1.00 95.69 84 ASP A C 1
ATOM 619 O O . ASP A 1 84 ? 8.124 -4.051 -10.836 1.00 95.69 84 ASP A O 1
ATOM 623 N N . PRO A 1 85 ? 9.845 -2.604 -10.991 1.00 93.19 85 PRO A N 1
ATOM 624 C CA . PRO A 1 85 ? 9.927 -2.676 -12.451 1.00 93.19 85 PRO A CA 1
ATOM 625 C C . PRO A 1 85 ? 10.285 -4.061 -13.012 1.00 93.19 85 PRO A C 1
ATOM 627 O O . PRO A 1 85 ? 10.028 -4.319 -14.183 1.00 93.19 85 PRO A O 1
ATOM 630 N N . ILE A 1 86 ? 10.899 -4.940 -12.209 1.00 95.00 86 ILE A N 1
ATOM 631 C CA . ILE A 1 86 ? 11.458 -6.221 -12.674 1.00 95.00 86 ILE A CA 1
ATOM 632 C C . ILE A 1 86 ? 10.438 -7.355 -12.523 1.00 95.00 86 ILE A C 1
ATOM 634 O O . ILE A 1 86 ? 10.211 -8.132 -13.444 1.00 95.00 86 ILE A O 1
ATOM 638 N N . ASN A 1 87 ? 9.824 -7.454 -11.350 1.00 92.94 87 ASN A N 1
ATOM 639 C CA . ASN A 1 87 ? 8.950 -8.547 -10.929 1.00 92.94 87 ASN A CA 1
ATOM 640 C C . ASN A 1 87 ? 7.476 -8.107 -10.846 1.00 92.94 87 ASN A C 1
ATOM 642 O O . ASN A 1 87 ? 6.629 -8.871 -10.376 1.00 92.94 87 ASN A O 1
ATOM 646 N N . GLY A 1 88 ? 7.165 -6.871 -11.249 1.00 94.38 88 GLY A N 1
ATOM 647 C CA . GLY A 1 88 ? 5.813 -6.324 -11.266 1.00 94.38 88 GLY A CA 1
ATOM 648 C C . GLY A 1 88 ? 5.217 -6.142 -9.869 1.00 94.38 88 GLY A C 1
ATOM 649 O O . GLY A 1 88 ? 5.907 -5.792 -8.911 1.00 94.38 88 GLY A O 1
ATOM 650 N N . PHE A 1 89 ? 3.906 -6.364 -9.763 1.00 95.94 89 PHE A N 1
ATOM 651 C CA . PHE A 1 89 ? 3.146 -6.209 -8.525 1.00 95.94 89 PHE A CA 1
ATOM 652 C C . PHE A 1 89 ? 2.998 -7.544 -7.793 1.00 95.94 89 PHE A C 1
ATOM 654 O O . PHE A 1 89 ? 2.483 -8.515 -8.346 1.00 95.94 89 PHE A O 1
ATOM 661 N N . ARG A 1 90 ? 3.421 -7.584 -6.529 1.00 95.12 90 ARG A N 1
ATOM 662 C CA . ARG A 1 90 ? 3.284 -8.739 -5.635 1.00 95.12 90 ARG A CA 1
ATOM 663 C C . ARG A 1 90 ? 2.587 -8.329 -4.350 1.00 95.12 90 ARG A C 1
ATOM 665 O O . ARG A 1 90 ? 2.859 -7.260 -3.808 1.00 95.12 90 ARG A O 1
ATOM 672 N N . VAL A 1 91 ? 1.725 -9.211 -3.851 1.00 95.12 91 VAL A N 1
ATOM 673 C CA . VAL A 1 91 ? 0.914 -8.988 -2.650 1.00 95.12 91 VAL A CA 1
ATOM 674 C C . VAL A 1 91 ? 0.962 -10.216 -1.757 1.00 95.12 91 VAL A C 1
ATOM 676 O O . VAL A 1 91 ? 0.817 -11.339 -2.231 1.00 95.12 91 VAL A O 1
ATOM 679 N N . ALA A 1 92 ? 1.107 -9.983 -0.460 1.00 93.88 92 ALA A N 1
ATOM 680 C CA . ALA A 1 92 ? 0.824 -10.941 0.592 1.00 93.88 92 ALA A CA 1
ATOM 681 C C . ALA A 1 92 ? -0.332 -10.388 1.433 1.00 93.88 92 ALA A C 1
ATOM 683 O O . ALA A 1 92 ? -0.224 -9.296 1.992 1.00 93.88 92 ALA A O 1
ATOM 684 N N . ALA A 1 93 ? -1.441 -11.120 1.511 1.00 94.31 93 ALA A N 1
ATOM 685 C CA . ALA A 1 93 ? -2.570 -10.749 2.352 1.00 94.31 93 ALA A CA 1
ATOM 686 C C . ALA A 1 93 ? -3.155 -11.954 3.084 1.00 94.31 93 ALA A C 1
ATOM 688 O O . ALA A 1 93 ? -3.038 -13.099 2.657 1.00 94.31 93 ALA A O 1
ATOM 689 N N . THR A 1 94 ? -3.806 -11.646 4.196 1.00 92.3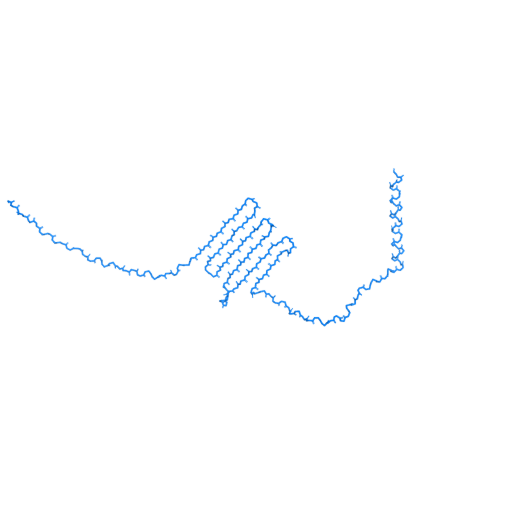8 94 THR A N 1
ATOM 690 C CA . THR A 1 94 ? -4.491 -12.598 5.089 1.00 92.38 94 THR A CA 1
ATOM 691 C C . THR A 1 94 ? -5.725 -13.259 4.469 1.00 92.38 94 THR A C 1
ATOM 693 O O . THR A 1 94 ? -6.118 -14.339 4.899 1.00 92.38 94 THR A O 1
ATOM 696 N N . ASN A 1 95 ? -6.294 -12.660 3.424 1.00 89.00 95 ASN A N 1
ATOM 697 C CA . ASN A 1 95 ? -7.512 -13.111 2.753 1.00 89.00 95 ASN A CA 1
ATOM 698 C C . ASN A 1 95 ? -7.314 -13.376 1.251 1.00 89.00 95 ASN A C 1
ATOM 700 O O . ASN A 1 95 ? -8.263 -13.266 0.471 1.00 89.00 95 ASN A O 1
ATOM 704 N N . LEU A 1 96 ? -6.091 -13.716 0.826 1.00 89.25 96 LEU A N 1
ATOM 705 C CA . LEU A 1 96 ? -5.873 -14.118 -0.563 1.00 89.25 96 LEU A CA 1
ATOM 706 C C . LEU A 1 96 ? -6.550 -15.463 -0.855 1.00 89.25 96 LEU A C 1
ATOM 708 O O . LEU A 1 96 ? -6.514 -16.361 -0.010 1.00 89.25 96 LEU A O 1
ATOM 712 N N . PRO A 1 97 ? -7.107 -15.643 -2.067 1.00 85.19 97 PRO A N 1
ATOM 713 C CA . PRO A 1 97 ? -7.542 -16.951 -2.524 1.00 85.19 97 PRO A CA 1
ATOM 714 C C . PRO A 1 97 ? -6.373 -17.935 -2.456 1.00 85.19 97 PRO A C 1
ATOM 716 O O . PRO A 1 97 ? -5.353 -17.758 -3.125 1.00 85.19 97 PRO A O 1
ATOM 719 N N . VAL A 1 98 ? -6.519 -18.982 -1.647 1.00 79.38 98 VAL A N 1
ATOM 720 C CA . VAL A 1 98 ? -5.571 -20.093 -1.650 1.00 79.38 98 VAL A CA 1
ATOM 721 C C . VAL A 1 98 ? -5.858 -20.891 -2.915 1.00 79.38 98 VAL A C 1
ATOM 723 O O . VAL A 1 98 ? -6.913 -21.516 -3.039 1.00 79.38 98 VAL A O 1
ATOM 726 N N . GLY A 1 99 ? -4.946 -20.819 -3.886 1.00 70.50 99 GLY A N 1
ATOM 727 C CA . GLY A 1 99 ? -4.991 -21.710 -5.041 1.00 70.50 99 GLY A CA 1
ATOM 728 C C . GLY A 1 99 ? -4.974 -23.169 -4.571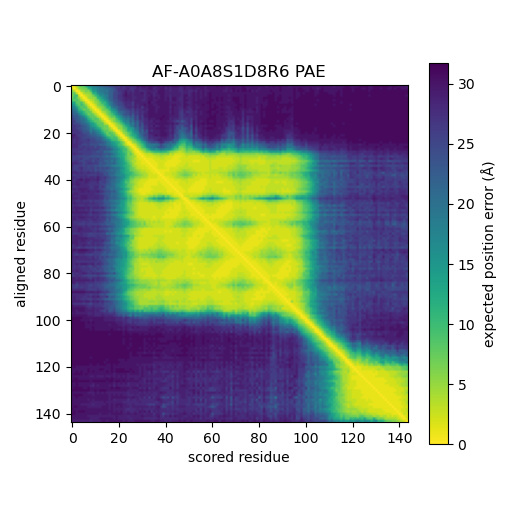 1.00 70.50 99 GLY A C 1
ATOM 729 O O . GLY A 1 99 ? -4.475 -23.440 -3.475 1.00 70.50 99 GLY A O 1
ATOM 730 N N . PRO A 1 100 ? -5.517 -24.119 -5.352 1.00 69.44 100 PRO A N 1
ATOM 731 C CA . PRO A 1 100 ? -5.435 -25.527 -4.991 1.00 69.44 100 PRO A CA 1
ATOM 732 C C . PRO A 1 100 ? -3.987 -25.867 -4.636 1.00 69.44 100 PRO A C 1
ATOM 734 O O . PRO A 1 100 ? -3.068 -25.487 -5.369 1.00 69.44 100 PRO A O 1
ATOM 737 N N . ALA A 1 101 ? -3.797 -26.518 -3.481 1.00 65.38 101 ALA A N 1
ATOM 738 C CA . ALA A 1 101 ? -2.481 -26.963 -3.042 1.00 65.38 101 ALA A CA 1
ATOM 739 C C . ALA A 1 101 ? -1.794 -27.646 -4.229 1.00 65.38 101 ALA A C 1
ATOM 741 O O . ALA A 1 101 ? -2.480 -28.389 -4.943 1.00 65.38 101 ALA A O 1
ATOM 742 N N . PRO A 1 102 ? -0.495 -27.394 -4.480 1.00 56.56 102 PRO A N 1
ATOM 743 C CA . PRO A 1 102 ? 0.200 -28.096 -5.539 1.00 56.56 102 PRO A CA 1
ATOM 744 C C . PRO A 1 102 ? 0.035 -29.581 -5.243 1.00 56.56 102 PRO A C 1
ATOM 746 O O . PRO A 1 102 ? 0.599 -30.104 -4.282 1.00 56.56 102 PRO A O 1
ATOM 749 N N . VAL A 1 103 ? -0.802 -30.251 -6.036 1.00 53.53 103 VAL A N 1
ATOM 750 C CA . VAL A 1 103 ? -0.790 -31.701 -6.092 1.00 53.53 103 VAL A CA 1
ATOM 751 C C . VAL A 1 103 ? 0.648 -32.023 -6.439 1.00 53.53 103 VAL A C 1
ATOM 753 O O . VAL A 1 103 ? 1.152 -31.544 -7.456 1.00 53.53 103 VAL A O 1
ATOM 756 N N . ALA A 1 104 ? 1.349 -32.709 -5.534 1.00 52.81 104 ALA A N 1
ATOM 757 C CA . ALA A 1 104 ? 2.669 -33.224 -5.829 1.00 52.81 104 ALA A CA 1
ATOM 758 C C . ALA A 1 104 ? 2.510 -33.991 -7.137 1.00 52.81 104 ALA A C 1
ATOM 760 O O . ALA A 1 104 ? 1.842 -35.027 -7.169 1.00 52.81 104 ALA A O 1
ATOM 761 N N . ALA A 1 105 ? 3.001 -33.408 -8.231 1.00 49.62 105 ALA A N 1
ATOM 762 C CA . ALA A 1 105 ? 2.951 -34.065 -9.513 1.00 49.62 105 ALA A CA 1
ATOM 763 C C . ALA A 1 105 ? 3.663 -35.401 -9.285 1.00 49.62 105 ALA A C 1
ATOM 765 O O . ALA A 1 105 ? 4.800 -35.383 -8.794 1.00 49.62 105 ALA A O 1
ATOM 766 N N . PRO A 1 106 ? 3.023 -36.555 -9.550 1.00 51.12 106 PRO A N 1
ATOM 767 C CA . PRO A 1 106 ? 3.784 -37.786 -9.599 1.00 51.12 106 PRO A CA 1
ATOM 768 C C . PRO A 1 106 ? 4.932 -37.525 -10.571 1.00 51.12 106 PRO A C 1
ATOM 770 O O . PRO A 1 106 ? 4.716 -36.923 -11.628 1.00 51.12 106 PRO A O 1
ATOM 773 N N . LEU A 1 107 ? 6.147 -37.882 -10.147 1.00 48.12 107 LEU A N 1
ATOM 774 C CA . LEU A 1 107 ? 7.370 -37.773 -10.933 1.00 48.12 107 LEU A CA 1
ATOM 775 C C . LEU A 1 107 ? 7.030 -38.147 -12.380 1.00 48.12 107 LEU A C 1
ATOM 777 O O . LEU A 1 107 ? 6.585 -39.266 -12.628 1.00 48.12 107 LEU A O 1
ATOM 781 N N . LEU A 1 108 ? 7.100 -37.155 -13.269 1.00 45.66 108 LEU A N 1
ATOM 782 C CA . LEU A 1 108 ? 6.478 -37.150 -14.590 1.00 45.66 108 LEU A CA 1
ATOM 783 C C . LEU A 1 108 ? 6.575 -38.520 -15.278 1.00 45.66 108 LEU A C 1
ATOM 785 O O . LEU A 1 108 ? 7.644 -38.915 -15.742 1.00 45.66 108 LEU A O 1
ATOM 789 N N . ALA A 1 109 ? 5.437 -39.203 -15.430 1.00 51.91 109 ALA A N 1
ATOM 790 C CA . ALA A 1 109 ? 5.245 -39.999 -16.632 1.00 51.91 109 ALA A CA 1
ATOM 791 C C . ALA A 1 109 ? 5.444 -39.022 -17.795 1.00 51.91 109 ALA A C 1
ATOM 793 O O . ALA A 1 109 ? 4.790 -37.979 -17.832 1.00 51.91 109 ALA A O 1
ATOM 794 N N . ALA A 1 110 ? 6.440 -39.311 -18.632 1.00 54.31 110 ALA A N 1
ATOM 795 C CA . ALA A 1 110 ? 6.961 -38.438 -19.673 1.00 54.31 110 ALA A CA 1
ATOM 796 C C . ALA A 1 110 ? 5.870 -37.561 -20.303 1.00 54.31 110 ALA A C 1
ATOM 798 O O . ALA A 1 110 ? 4.953 -38.060 -20.956 1.00 54.31 110 ALA A O 1
ATOM 799 N N . VAL A 1 111 ? 5.989 -36.244 -20.115 1.00 56.16 111 VAL A N 1
ATOM 800 C CA . VAL A 1 111 ? 5.277 -35.267 -20.942 1.00 56.16 111 VAL A CA 1
ATOM 801 C C . VAL A 1 111 ? 5.573 -35.653 -22.392 1.00 56.16 111 VAL A C 1
ATOM 803 O O . VAL A 1 111 ? 6.762 -35.777 -22.715 1.00 56.16 111 VAL A O 1
ATOM 806 N N . PRO A 1 112 ? 4.568 -35.887 -23.260 1.00 53.97 112 PRO A N 1
ATOM 807 C CA . PRO A 1 112 ? 4.844 -36.147 -24.660 1.00 53.97 112 PRO A CA 1
ATOM 808 C C . PRO A 1 112 ? 5.626 -34.947 -25.184 1.00 53.97 112 PRO A C 1
ATOM 810 O O . PRO A 1 112 ? 5.124 -33.824 -25.225 1.00 53.97 112 PRO A O 1
ATOM 813 N N . GLN A 1 113 ? 6.903 -35.179 -25.488 1.00 47.44 113 GLN A N 1
ATOM 814 C CA . GLN A 1 113 ? 7.746 -34.202 -26.154 1.00 47.44 113 GLN A CA 1
ATOM 815 C C . GLN A 1 113 ? 6.984 -33.759 -27.401 1.00 47.44 113 GLN A C 1
ATOM 817 O O . GLN A 1 113 ? 6.465 -34.608 -28.127 1.00 47.44 113 GLN A O 1
ATOM 822 N N . HIS A 1 114 ? 6.879 -32.451 -27.631 1.00 51.31 114 HIS A N 1
ATOM 823 C CA . HIS A 1 114 ? 6.349 -31.927 -28.881 1.00 51.31 114 HIS A CA 1
ATOM 824 C C . HIS A 1 114 ? 7.257 -32.436 -30.003 1.00 51.31 114 HIS A C 1
ATOM 826 O O . HIS A 1 114 ? 8.342 -31.899 -30.237 1.00 51.31 114 HIS A O 1
ATOM 832 N N . VAL A 1 115 ? 6.857 -33.539 -30.632 1.00 52.59 115 VAL A N 1
ATOM 833 C CA . VAL A 1 115 ? 7.555 -34.100 -31.778 1.00 52.59 115 VAL A CA 1
ATOM 834 C C . VAL A 1 115 ? 7.431 -33.047 -32.866 1.00 52.59 115 VAL A C 1
ATOM 836 O O . VAL A 1 115 ? 6.334 -32.766 -33.336 1.00 52.59 115 VAL A O 1
ATOM 839 N N . TYR A 1 116 ? 8.547 -32.427 -33.247 1.00 51.09 116 TYR A N 1
ATOM 840 C CA . TYR A 1 116 ? 8.611 -31.719 -34.517 1.00 51.09 116 TYR A CA 1
ATOM 841 C C . TYR A 1 116 ? 8.328 -32.763 -35.601 1.00 51.09 116 TYR A C 1
ATOM 843 O O . TYR A 1 116 ? 9.206 -33.561 -35.933 1.00 51.09 116 TYR A O 1
ATOM 851 N N . GLN A 1 117 ? 7.096 -32.814 -36.118 1.00 59.59 117 GLN A N 1
ATOM 852 C CA . GLN A 1 117 ? 6.860 -33.501 -37.380 1.00 59.59 117 GLN A CA 1
ATOM 853 C C . GLN A 1 117 ? 7.761 -32.826 -38.417 1.00 59.59 117 GLN A C 1
ATOM 855 O O . GLN A 1 117 ? 7.694 -31.610 -38.601 1.00 59.59 117 GLN A O 1
ATOM 860 N N . ALA A 1 118 ? 8.632 -33.608 -39.056 1.00 65.69 118 ALA A N 1
ATOM 861 C CA . ALA A 1 118 ? 9.379 -33.137 -40.211 1.00 65.69 118 ALA A CA 1
ATOM 862 C C . ALA A 1 118 ? 8.389 -32.563 -41.237 1.00 65.69 118 ALA A C 1
ATOM 864 O O . ALA A 1 118 ? 7.320 -33.143 -41.447 1.00 65.69 118 ALA A O 1
ATOM 865 N N . ASP A 1 119 ? 8.738 -31.419 -41.835 1.00 69.75 119 ASP A N 1
ATOM 866 C CA . ASP A 1 119 ? 7.917 -30.775 -42.859 1.00 69.75 119 ASP A CA 1
ATOM 867 C C . ASP A 1 119 ? 7.511 -31.809 -43.919 1.00 69.75 119 ASP A C 1
ATOM 869 O O . ASP A 1 119 ? 8.354 -32.555 -44.427 1.00 69.75 119 ASP A O 1
ATOM 873 N N . ALA A 1 120 ? 6.222 -31.847 -44.268 1.00 81.56 120 ALA A N 1
ATOM 874 C CA . ALA A 1 120 ? 5.757 -32.627 -45.409 1.00 81.56 120 ALA A CA 1
ATOM 875 C C . ALA A 1 120 ? 6.582 -32.251 -46.662 1.00 81.56 120 ALA A C 1
ATOM 877 O O . ALA A 1 120 ? 6.994 -31.090 -46.785 1.00 81.56 120 ALA A O 1
ATOM 878 N N . PRO A 1 121 ? 6.828 -33.186 -47.602 1.00 81.00 121 PRO A N 1
ATOM 879 C CA . PRO A 1 121 ? 7.706 -32.946 -48.752 1.00 81.00 121 PRO A CA 1
ATOM 880 C C . PRO A 1 121 ? 7.321 -31.680 -49.533 1.00 81.00 121 PRO A C 1
ATOM 882 O O . PRO A 1 121 ? 8.194 -30.917 -49.940 1.00 81.00 121 PRO A O 1
ATOM 885 N N . ASP A 1 122 ? 6.028 -31.382 -49.631 1.00 80.06 122 ASP A N 1
ATOM 886 C CA . ASP A 1 122 ? 5.516 -30.196 -50.321 1.00 80.06 122 ASP A CA 1
ATOM 887 C C . ASP A 1 122 ? 5.933 -28.883 -49.632 1.00 80.06 122 ASP A C 1
ATOM 889 O O . ASP A 1 122 ? 6.294 -27.904 -50.289 1.00 80.06 122 ASP A O 1
ATOM 893 N N . VAL A 1 123 ? 5.956 -28.870 -48.296 1.00 85.94 123 VAL A N 1
ATOM 894 C CA . VAL A 1 123 ? 6.368 -27.710 -47.489 1.00 85.94 123 VAL A CA 1
ATOM 895 C C . VAL A 1 123 ? 7.875 -27.478 -47.613 1.00 85.94 123 VAL 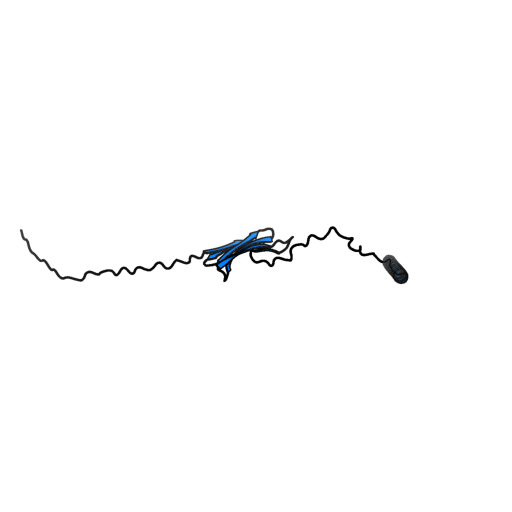A C 1
ATOM 897 O O . VAL A 1 123 ? 8.319 -26.331 -47.703 1.00 85.94 123 VAL A O 1
ATOM 900 N N . ALA A 1 124 ? 8.667 -28.550 -47.690 1.00 82.81 124 ALA A N 1
ATOM 901 C CA . ALA A 1 124 ? 10.108 -28.457 -47.907 1.00 82.81 124 ALA A CA 1
ATOM 902 C C . ALA A 1 124 ? 10.442 -27.858 -49.287 1.00 82.81 124 ALA A C 1
ATOM 904 O O . ALA A 1 124 ? 11.297 -26.973 -49.386 1.00 82.81 124 ALA A O 1
ATOM 905 N N . ILE A 1 125 ? 9.723 -28.273 -50.336 1.00 85.62 125 ILE A N 1
ATOM 906 C CA . ILE A 1 125 ? 9.881 -27.722 -51.690 1.00 85.62 125 ILE A CA 1
ATOM 907 C C . ILE A 1 125 ? 9.475 -26.245 -51.734 1.00 85.62 125 ILE A C 1
ATOM 909 O O . ILE A 1 125 ? 10.226 -25.418 -52.259 1.00 85.62 125 ILE A O 1
ATOM 913 N N . ALA A 1 126 ? 8.339 -25.882 -51.131 1.00 89.38 126 ALA A N 1
ATOM 914 C CA . ALA A 1 126 ? 7.882 -24.494 -51.078 1.00 89.38 126 ALA A CA 1
ATOM 915 C C . ALA A 1 126 ? 8.888 -23.582 -50.356 1.00 89.38 126 ALA A C 1
ATOM 917 O O . ALA A 1 126 ? 9.203 -22.484 -50.821 1.00 89.38 126 ALA A O 1
ATOM 918 N N . LYS A 1 127 ? 9.450 -24.063 -49.245 1.00 89.94 127 LYS A N 1
ATOM 919 C CA . LYS A 1 127 ? 10.457 -23.349 -48.458 1.00 89.94 127 LYS A CA 1
ATOM 920 C C . LYS A 1 127 ? 11.756 -23.149 -49.244 1.00 89.94 127 LYS A C 1
ATOM 922 O O . LYS A 1 127 ? 12.289 -22.040 -49.270 1.00 89.94 127 LYS A O 1
ATOM 927 N N . ALA A 1 128 ? 12.234 -24.181 -49.938 1.00 89.44 128 ALA A N 1
ATOM 928 C CA . ALA A 1 128 ? 13.418 -24.083 -50.789 1.00 89.44 128 ALA A CA 1
ATOM 929 C C . ALA A 1 128 ? 13.218 -23.085 -51.944 1.00 89.44 128 ALA A C 1
ATOM 931 O O . ALA A 1 128 ? 14.079 -22.237 -52.186 1.00 89.44 128 ALA A O 1
ATOM 932 N N . ALA A 1 129 ? 12.059 -23.131 -52.608 1.00 91.94 129 ALA A N 1
ATOM 933 C CA . ALA A 1 129 ? 11.716 -22.193 -53.674 1.00 91.94 129 ALA A CA 1
ATOM 934 C C . ALA A 1 129 ? 11.658 -20.743 -53.166 1.00 91.94 129 ALA A C 1
ATOM 936 O O . ALA A 1 129 ? 12.191 -19.836 -53.808 1.00 91.94 129 ALA A O 1
ATOM 937 N N . HIS A 1 130 ? 11.074 -20.524 -51.985 1.00 92.69 130 HIS A N 1
ATOM 938 C CA . HIS A 1 130 ? 10.999 -19.204 -51.365 1.00 92.69 130 HIS A CA 1
ATOM 939 C C . HIS A 1 130 ? 12.390 -18.632 -51.061 1.00 92.69 130 HIS A C 1
ATOM 941 O O . HIS A 1 130 ? 12.695 -17.497 -51.434 1.00 92.69 130 HIS A O 1
ATOM 947 N N . PHE A 1 131 ? 13.267 -19.427 -50.445 1.00 91.75 131 PHE A N 1
ATOM 948 C CA . PHE A 1 131 ? 14.625 -18.980 -50.143 1.00 91.75 131 PHE A CA 1
ATOM 949 C C . PHE A 1 131 ? 15.454 -18.719 -51.404 1.00 91.75 131 PHE A C 1
ATOM 951 O O . PHE A 1 131 ? 16.195 -17.736 -51.449 1.00 91.75 131 PHE A O 1
ATOM 958 N N . ALA A 1 132 ? 15.289 -19.529 -52.453 1.00 92.69 132 ALA A N 1
ATOM 959 C CA . ALA A 1 132 ? 15.942 -19.299 -53.739 1.00 92.69 132 ALA A CA 1
ATOM 960 C C . ALA A 1 132 ? 15.477 -17.984 -54.389 1.00 92.69 132 ALA A C 1
ATOM 962 O O . ALA A 1 132 ? 16.305 -17.196 -54.851 1.00 92.69 132 ALA A O 1
ATOM 963 N N . ALA A 1 133 ? 14.171 -17.703 -54.370 1.00 92.44 133 ALA A N 1
ATOM 964 C CA . ALA A 1 133 ? 13.622 -16.451 -54.885 1.00 92.44 133 ALA A CA 1
ATOM 965 C C . ALA A 1 133 ? 14.146 -15.237 -54.102 1.00 92.44 133 ALA A C 1
ATOM 967 O O . ALA A 1 133 ? 14.551 -14.237 -54.698 1.00 92.44 133 ALA A O 1
ATOM 968 N N . HIS A 1 134 ? 14.217 -15.344 -52.773 1.00 93.75 134 HIS A N 1
ATOM 969 C CA . HIS A 1 134 ? 14.748 -14.288 -51.916 1.00 93.75 134 HIS A CA 1
ATOM 970 C C . HIS A 1 134 ? 16.245 -14.032 -52.174 1.00 93.75 134 HIS A C 1
ATOM 972 O O . HIS A 1 134 ? 16.685 -12.882 -52.234 1.00 93.75 134 HIS A O 1
ATOM 978 N N . ALA A 1 135 ? 17.033 -15.089 -52.392 1.00 92.19 135 ALA A N 1
ATOM 979 C CA . ALA A 1 135 ? 18.446 -14.972 -52.745 1.00 92.19 135 ALA A CA 1
ATOM 980 C C . ALA A 1 135 ? 18.647 -14.298 -54.112 1.00 92.19 135 ALA A C 1
ATOM 982 O O . ALA A 1 135 ? 19.485 -13.405 -54.239 1.00 92.19 135 ALA A O 1
ATOM 983 N N . GLN A 1 136 ? 17.841 -14.658 -55.116 1.00 91.25 136 GLN A N 1
ATOM 984 C CA . GLN A 1 136 ? 17.874 -14.017 -56.434 1.00 91.25 136 GLN A CA 1
ATOM 985 C C . GLN A 1 136 ? 17.473 -12.540 -56.368 1.00 91.25 136 GLN A C 1
ATOM 987 O O . GLN A 1 136 ? 18.110 -11.706 -57.008 1.00 91.25 136 GLN A O 1
ATOM 992 N N . ALA A 1 137 ? 16.442 -12.198 -55.588 1.00 91.00 1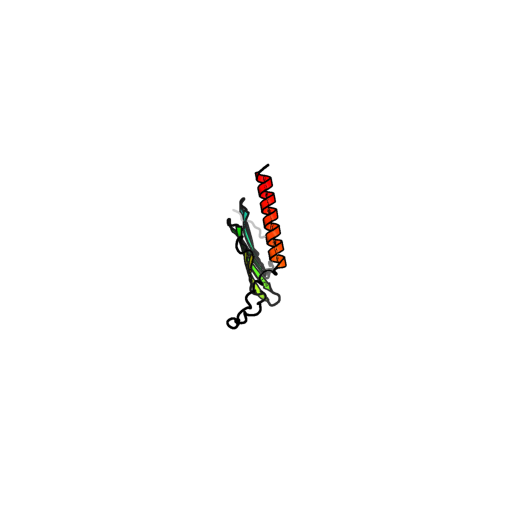37 ALA A N 1
ATOM 993 C CA . ALA A 1 137 ? 16.022 -10.813 -55.389 1.00 91.00 137 ALA A CA 1
ATOM 994 C C . ALA A 1 137 ? 17.137 -9.978 -54.744 1.00 91.00 137 ALA A C 1
ATOM 996 O O . ALA A 1 137 ? 17.463 -8.897 -55.233 1.00 91.00 137 ALA A O 1
ATOM 997 N N . LYS A 1 138 ? 17.788 -10.518 -53.707 1.00 92.00 138 LYS A N 1
ATOM 998 C CA . LYS A 1 138 ? 18.930 -9.869 -53.055 1.00 92.00 138 LYS A CA 1
ATOM 999 C C . LYS A 1 138 ? 20.123 -9.703 -54.002 1.00 92.00 138 LYS A C 1
ATOM 1001 O O . LYS A 1 138 ? 20.754 -8.653 -53.995 1.00 92.00 138 LYS A O 1
ATOM 1006 N N . ALA A 1 139 ? 20.419 -10.704 -54.833 1.00 89.00 139 ALA A N 1
ATOM 1007 C CA . ALA A 1 139 ? 21.506 -10.630 -55.810 1.00 89.00 139 ALA A CA 1
ATOM 1008 C C . ALA A 1 139 ? 21.245 -9.580 -56.903 1.00 89.00 139 ALA A C 1
ATOM 1010 O O . ALA A 1 139 ? 22.156 -8.844 -57.263 1.00 89.00 139 ALA A O 1
ATOM 1011 N N . ARG A 1 140 ? 20.002 -9.465 -57.393 1.00 89.06 140 ARG A N 1
ATOM 1012 C CA . ARG A 1 140 ? 19.614 -8.421 -58.359 1.00 89.06 140 ARG A CA 1
ATOM 1013 C C . ARG A 1 140 ? 19.730 -7.020 -57.767 1.00 89.06 140 ARG A C 1
ATOM 1015 O O . ARG A 1 140 ? 20.200 -6.129 -58.457 1.00 89.06 140 ARG A O 1
ATOM 1022 N N . LEU A 1 141 ? 19.340 -6.843 -56.502 1.00 81.94 141 LEU A N 1
ATOM 1023 C CA . LEU A 1 141 ? 19.493 -5.569 -55.793 1.00 81.94 141 LEU A CA 1
ATOM 1024 C C . LEU A 1 141 ? 20.967 -5.153 -55.680 1.00 81.94 141 LEU A C 1
ATOM 1026 O O . LEU A 1 141 ? 21.279 -3.981 -55.795 1.00 81.94 141 LEU A O 1
ATOM 1030 N N . LEU A 1 142 ? 21.868 -6.109 -55.446 1.00 80.31 142 LEU A N 1
ATOM 1031 C CA . LEU A 1 142 ? 23.304 -5.846 -55.307 1.00 80.31 142 LEU A CA 1
ATOM 1032 C C . LEU A 1 142 ? 24.023 -5.610 -56.646 1.00 80.31 142 LEU A C 1
ATOM 1034 O O . LEU A 1 142 ? 25.161 -5.154 -56.639 1.00 80.31 142 LEU A O 1
ATOM 1038 N N . ALA A 1 143 ? 23.396 -5.961 -57.770 1.00 76.31 143 ALA A N 1
ATOM 1039 C CA . ALA A 1 143 ? 23.949 -5.802 -59.115 1.00 76.31 143 ALA A CA 1
ATOM 1040 C C . ALA A 1 143 ? 23.382 -4.583 -59.874 1.00 76.31 143 ALA A C 1
ATOM 1042 O O . ALA A 1 143 ? 23.732 -4.395 -61.039 1.00 76.31 143 ALA A O 1
ATOM 1043 N N . ALA A 1 144 ? 22.503 -3.800 -59.237 1.00 60.72 144 ALA A N 1
ATOM 1044 C CA . ALA A 1 144 ? 21.948 -2.537 -59.730 1.00 60.72 144 ALA A CA 1
ATOM 1045 C C . ALA A 1 144 ? 22.617 -1.350 -59.024 1.00 60.72 144 ALA A C 1
ATOM 1047 O O . ALA A 1 144 ? 22.792 -0.309 -59.693 1.00 60.72 144 ALA A O 1
#

InterPro domains:
  IPR000618 Insect cuticle protein [PF00379] (36-98)
  IPR000618 Insect cuticle protein [PS51155] (39-100)
  IPR031311 Chitin-binding type R&R consensus [PS00233] (65-91)
  IPR050468 Larval/pupal cuticle protein [PTHR10380] (7-139)

pLDDT: mean 78.77, std 20.81, range [36.28, 98.19]

Mean predicted aligned error: 18.93 Å